Protein AF-A0AAC8TCV0-F1 (afdb_monomer_lite)

Radius of gyration: 16.98 Å; chains: 1; bounding box: 34×34×50 Å

Sequence (140 aa):
MPPPTGDEVTILVPGYRGSFLVTEGPEPERAWLTVGQALSRGERTLALPFPGQRPVPSYGPLRPDGPMTQLSAFFISVDAYRSFMEFGREKLPGFVPFSYDWRKDIRESAGALCERIEQLVAEGGGKRKVNIVAHSMGGW

Organism: NCBI:txid48

Secondary structure (DSSP, 8-state):
-PPP-SSEEEEEE--TT-EEEEESSSSPPB-S--HHHHHS--SSB-SPP-TTPPP--B--SEEEEEE--EEEETTEEEESSHHHHHHHHHHSTT-EE----TTS-HHHHHHHHHHHHHHHHHHTTT--EEEEEE-GGGG-

Structure (mmCIF, N/CA/C/O backbone):
data_AF-A0AAC8TCV0-F1
#
_entry.id   AF-A0AAC8TCV0-F1
#
loop_
_atom_site.group_PDB
_atom_site.id
_atom_site.type_symbol
_atom_site.label_atom_id
_atom_site.label_alt_id
_atom_site.label_comp_id
_atom_site.label_asym_id
_atom_site.label_entity_id
_atom_site.label_seq_id
_atom_site.pdbx_PDB_ins_code
_atom_site.Cartn_x
_atom_site.Cartn_y
_atom_site.Cartn_z
_atom_site.occupancy
_atom_site.B_iso_or_equiv
_atom_site.auth_seq_id
_atom_site.auth_comp_id
_atom_site.auth_asym_id
_atom_site.auth_atom_id
_atom_site.pdbx_PDB_model_num
ATOM 1 N N . MET A 1 1 ? 2.031 9.060 8.421 1.00 60.38 1 MET A N 1
ATOM 2 C CA . MET A 1 1 ? 0.809 9.296 9.223 1.00 60.38 1 MET A CA 1
ATOM 3 C C . MET A 1 1 ? 1.131 8.986 10.672 1.00 60.38 1 MET A C 1
ATOM 5 O O . MET A 1 1 ? 1.962 8.105 10.874 1.00 60.38 1 MET A O 1
ATOM 9 N N . PRO A 1 2 ? 0.555 9.709 11.647 1.00 61.34 2 PRO A N 1
ATOM 10 C CA . PRO A 1 2 ? 0.716 9.360 13.055 1.00 61.34 2 PRO A CA 1
ATOM 11 C C . PRO A 1 2 ? 0.181 7.939 13.314 1.00 61.34 2 PRO A C 1
ATOM 13 O O . PRO A 1 2 ? -0.724 7.500 12.597 1.00 61.34 2 PRO A O 1
ATOM 16 N N . PRO A 1 3 ? 0.751 7.202 14.281 1.00 73.94 3 PRO A N 1
ATOM 17 C CA . PRO A 1 3 ? 0.286 5.862 14.615 1.00 73.94 3 PRO A CA 1
ATOM 18 C C . PRO A 1 3 ? -1.170 5.896 15.112 1.00 73.94 3 PRO A C 1
ATOM 20 O O . PRO A 1 3 ? -1.568 6.863 15.768 1.00 73.94 3 PRO A O 1
ATOM 23 N N . PRO A 1 4 ? -1.974 4.863 14.808 1.00 80.31 4 PRO A N 1
ATOM 24 C CA . PRO A 1 4 ? -3.358 4.802 15.250 1.00 80.31 4 PRO A CA 1
ATOM 25 C C . PRO A 1 4 ? -3.437 4.697 16.778 1.00 80.31 4 PRO A C 1
ATOM 27 O O . PRO A 1 4 ? -2.809 3.832 17.397 1.00 80.31 4 PRO A O 1
ATOM 30 N N . THR A 1 5 ? -4.234 5.573 17.385 1.00 72.69 5 THR A N 1
ATOM 31 C CA . THR A 1 5 ? -4.542 5.577 18.817 1.00 72.69 5 THR A CA 1
ATOM 32 C C . THR A 1 5 ? -5.961 5.041 19.031 1.00 72.69 5 THR A C 1
ATOM 34 O O . THR A 1 5 ? -6.870 5.361 18.269 1.00 72.69 5 THR A O 1
ATOM 37 N N . GLY A 1 6 ? -6.150 4.185 20.040 1.00 84.31 6 GLY A N 1
ATOM 38 C CA . GLY A 1 6 ? -7.446 3.571 20.361 1.00 84.31 6 GLY A CA 1
ATOM 39 C C . GLY A 1 6 ? -7.547 2.067 20.078 1.00 84.31 6 GLY A C 1
ATOM 40 O O . GLY A 1 6 ? -6.571 1.413 19.682 1.00 84.31 6 GLY A O 1
ATOM 41 N N . ASP A 1 7 ? -8.754 1.547 20.311 1.00 93.88 7 ASP A N 1
ATOM 42 C CA . ASP A 1 7 ? -9.077 0.112 20.338 1.00 93.88 7 ASP A CA 1
ATOM 43 C C . ASP A 1 7 ? -9.472 -0.456 18.969 1.00 93.88 7 ASP A C 1
ATOM 45 O O . ASP A 1 7 ? -9.641 -1.665 18.824 1.00 93.88 7 ASP A O 1
ATOM 49 N N . GLU A 1 8 ? -9.599 0.394 17.950 1.00 96.12 8 GLU A N 1
ATOM 50 C CA . GLU A 1 8 ? -9.970 0.004 16.592 1.00 96.12 8 GLU A CA 1
ATOM 51 C C . GLU A 1 8 ? -9.050 0.666 15.561 1.00 96.12 8 GLU A C 1
ATOM 53 O O . GLU A 1 8 ? -8.655 1.825 15.697 1.00 96.12 8 GLU A O 1
ATOM 58 N N . VAL A 1 9 ? -8.703 -0.085 14.518 1.00 97.50 9 VAL A N 1
ATOM 59 C CA . VAL A 1 9 ? -7.881 0.374 13.395 1.00 97.50 9 VAL A CA 1
ATOM 60 C C . VAL A 1 9 ? -8.460 -0.155 12.093 1.00 97.50 9 VAL A C 1
ATOM 62 O O . VAL A 1 9 ? -8.917 -1.296 12.021 1.00 97.50 9 VAL A O 1
ATOM 65 N N . THR A 1 10 ? -8.431 0.667 11.050 1.00 97.75 10 THR A N 1
ATOM 66 C CA . THR A 1 10 ? -8.876 0.282 9.711 1.00 97.75 10 THR A CA 1
ATOM 67 C C . THR A 1 10 ? -7.703 0.281 8.748 1.00 97.75 10 THR A C 1
ATOM 69 O O . THR A 1 10 ? -7.057 1.309 8.553 1.00 97.75 10 THR A O 1
ATOM 72 N N . ILE A 1 11 ? -7.445 -0.870 8.132 1.00 97.19 11 ILE A N 1
ATOM 73 C CA . ILE A 1 11 ? -6.390 -1.049 7.141 1.00 97.19 11 ILE A CA 1
ATOM 74 C C . ILE A 1 11 ? -7.000 -1.003 5.741 1.00 97.19 11 ILE A C 1
ATOM 76 O O . ILE A 1 11 ? -7.897 -1.787 5.435 1.00 97.19 11 ILE A O 1
ATOM 80 N N . LEU A 1 12 ? -6.500 -0.120 4.875 1.00 97.06 12 LEU A N 1
ATOM 81 C CA . LEU A 1 12 ? -6.795 -0.166 3.440 1.00 97.06 12 LEU A CA 1
ATOM 82 C C . LEU A 1 12 ? -5.796 -1.079 2.728 1.00 97.06 12 LEU A C 1
ATOM 84 O O . LEU A 1 12 ? -4.602 -0.786 2.733 1.00 97.06 12 LEU A O 1
ATOM 88 N N . VAL A 1 13 ? -6.293 -2.104 2.039 1.00 97.00 13 VAL A N 1
ATOM 89 C CA . VAL A 1 13 ? -5.519 -2.949 1.123 1.00 97.00 13 VAL A CA 1
ATOM 90 C C . VAL A 1 13 ? -5.916 -2.603 -0.319 1.00 97.00 13 VAL A C 1
ATOM 92 O O . VAL A 1 13 ? -7.013 -2.953 -0.769 1.00 97.00 13 VAL A O 1
ATOM 95 N N . PRO A 1 14 ? -5.068 -1.872 -1.063 1.00 94.88 14 PRO A N 1
ATOM 96 C CA . PRO A 1 14 ? -5.383 -1.470 -2.420 1.00 94.88 14 PRO A CA 1
ATOM 97 C C . PRO A 1 14 ? -5.286 -2.666 -3.383 1.00 94.88 14 PRO A C 1
ATOM 99 O O . PRO A 1 14 ? -4.598 -3.656 -3.136 1.00 94.88 14 PRO A O 1
ATOM 102 N N . GLY A 1 15 ? -5.969 -2.571 -4.518 1.00 92.12 15 GLY A N 1
ATOM 103 C CA . GLY A 1 15 ? -5.942 -3.584 -5.573 1.00 92.12 15 GLY A CA 1
ATOM 104 C C . GLY A 1 15 ? -4.615 -3.688 -6.321 1.00 92.12 15 GLY A C 1
ATOM 105 O O . GLY A 1 15 ? -3.642 -2.998 -6.012 1.00 92.12 15 GLY A O 1
ATOM 106 N N . TYR A 1 16 ? -4.598 -4.539 -7.352 1.00 89.38 16 TYR A N 1
ATOM 107 C CA . TYR A 1 16 ? -3.450 -4.711 -8.245 1.00 89.38 16 TYR A CA 1
ATOM 108 C C . TYR A 1 16 ? -2.975 -3.355 -8.769 1.00 89.38 16 TYR A C 1
ATOM 110 O O . TYR A 1 16 ? -3.793 -2.546 -9.208 1.00 89.38 16 TYR A O 1
ATOM 118 N N . ARG A 1 17 ? -1.660 -3.093 -8.707 1.00 89.69 17 ARG A N 1
ATOM 119 C CA . ARG A 1 17 ? -1.071 -1.792 -9.084 1.00 89.69 17 ARG A CA 1
ATOM 120 C C . ARG A 1 17 ? -1.589 -0.599 -8.267 1.00 89.69 17 ARG A C 1
ATOM 122 O O . ARG A 1 17 ? -1.400 0.550 -8.645 1.00 89.69 17 ARG A O 1
ATOM 129 N N . GLY A 1 18 ? -2.215 -0.850 -7.124 1.00 90.50 18 GLY A N 1
ATOM 130 C CA . GLY A 1 18 ? -2.746 0.183 -6.245 1.00 90.50 18 GLY A CA 1
ATOM 131 C C . GLY A 1 18 ? -1.731 0.744 -5.249 1.00 90.50 18 GLY A C 1
ATOM 132 O O . GLY A 1 18 ? -2.097 1.608 -4.461 1.00 90.50 18 GLY A O 1
ATOM 133 N N . SER A 1 19 ? -0.476 0.289 -5.288 1.00 93.56 19 SER A N 1
ATOM 134 C CA . SER A 1 19 ? 0.641 0.836 -4.508 1.00 93.56 19 SER A CA 1
ATOM 135 C C . SER A 1 19 ? 1.689 1.448 -5.433 1.00 93.56 19 SER A C 1
ATOM 137 O O . SER A 1 19 ? 2.027 0.848 -6.460 1.00 93.56 19 SER A O 1
ATOM 139 N N . PHE A 1 20 ? 2.236 2.605 -5.054 1.00 93.00 20 PHE A N 1
ATOM 140 C CA . PHE A 1 20 ? 3.455 3.105 -5.683 1.00 93.00 20 PHE A CA 1
ATOM 141 C C . PHE A 1 20 ? 4.631 2.196 -5.326 1.00 93.00 20 PHE A C 1
ATOM 143 O O . PHE A 1 20 ? 4.702 1.653 -4.222 1.00 93.00 20 PHE A O 1
ATOM 150 N N . LEU A 1 21 ? 5.557 2.056 -6.273 1.00 93.88 21 LEU A N 1
ATOM 151 C CA . LEU A 1 21 ? 6.850 1.420 -6.065 1.00 93.88 21 LEU A CA 1
ATOM 152 C C . LEU A 1 21 ? 7.935 2.463 -6.287 1.00 93.88 21 LEU A C 1
ATOM 154 O O . LEU A 1 21 ? 7.833 3.283 -7.205 1.00 93.88 21 LEU A O 1
ATOM 158 N N . VAL A 1 22 ? 8.963 2.428 -5.450 1.00 94.56 22 VAL A N 1
ATOM 159 C CA . VAL A 1 22 ? 10.122 3.313 -5.558 1.00 94.56 22 VAL A CA 1
ATOM 160 C C . VAL A 1 22 ? 11.407 2.511 -5.511 1.00 94.56 22 VAL A C 1
ATOM 162 O O . VAL A 1 22 ? 11.437 1.432 -4.914 1.00 94.56 22 VAL A O 1
ATOM 165 N N . THR A 1 23 ? 12.453 3.023 -6.151 1.00 94.00 23 THR A N 1
ATOM 166 C CA . THR A 1 23 ? 13.787 2.430 -6.044 1.00 94.00 23 THR A CA 1
ATOM 167 C C . THR A 1 23 ? 14.303 2.503 -4.617 1.00 94.00 23 THR A C 1
ATOM 169 O O . THR A 1 23 ? 13.951 3.389 -3.832 1.00 94.00 23 THR A O 1
ATOM 172 N N . GLU A 1 24 ? 15.152 1.545 -4.276 1.00 91.00 24 GLU A N 1
ATOM 173 C CA . GLU A 1 24 ? 15.936 1.615 -3.053 1.00 91.00 24 GLU A CA 1
ATOM 174 C C . GLU A 1 24 ? 17.131 2.557 -3.252 1.00 91.00 24 GLU A C 1
ATOM 176 O O . GLU A 1 24 ? 17.802 2.521 -4.283 1.00 91.00 24 GLU A O 1
ATOM 181 N N . GLY A 1 25 ? 17.400 3.420 -2.271 1.00 86.56 25 GLY A N 1
ATOM 182 C CA . GLY A 1 25 ? 18.512 4.366 -2.329 1.00 86.56 25 GLY A CA 1
ATOM 183 C C . GLY A 1 25 ? 18.271 5.643 -1.519 1.00 86.56 25 GLY A C 1
ATOM 1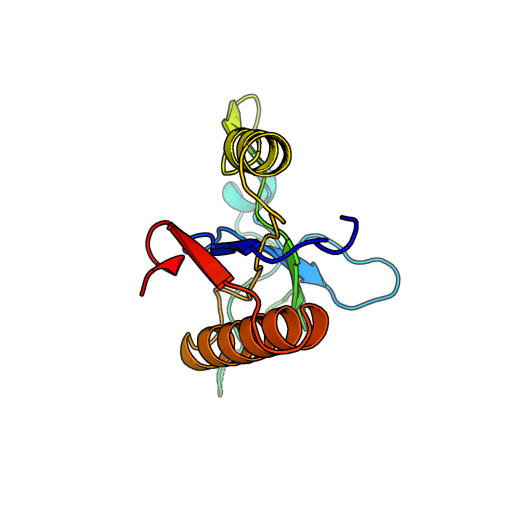84 O O . GLY A 1 25 ? 17.182 5.825 -0.968 1.00 86.56 25 GLY A O 1
ATOM 185 N N . PRO A 1 26 ? 19.283 6.529 -1.438 1.00 84.31 26 PRO A N 1
ATOM 186 C CA . PRO A 1 26 ? 19.178 7.806 -0.727 1.00 84.31 26 PRO A CA 1
ATOM 187 C C . PRO A 1 26 ? 18.184 8.772 -1.390 1.00 84.31 26 PRO A C 1
ATOM 189 O O . PRO A 1 26 ? 17.561 9.574 -0.701 1.00 84.31 26 PRO A O 1
ATOM 192 N N . GLU A 1 27 ? 17.999 8.658 -2.707 1.00 89.06 27 GLU A N 1
ATOM 193 C CA . GLU A 1 27 ? 17.045 9.441 -3.495 1.00 89.06 27 GLU A CA 1
ATOM 194 C C . GLU A 1 27 ? 16.101 8.484 -4.244 1.00 89.06 27 GLU A C 1
ATOM 196 O O . GLU A 1 27 ? 16.371 8.109 -5.387 1.00 89.06 27 GLU A O 1
ATOM 201 N N . PRO A 1 28 ? 15.024 8.013 -3.591 1.00 90.38 28 PRO A N 1
ATOM 202 C CA . PRO A 1 28 ? 14.101 7.059 -4.193 1.00 90.38 28 PRO A CA 1
ATOM 203 C C . PRO A 1 28 ? 13.341 7.700 -5.361 1.00 90.38 28 PRO A C 1
ATOM 205 O O . PRO A 1 28 ? 12.637 8.698 -5.193 1.00 90.38 28 PRO A O 1
ATOM 208 N N . GLU A 1 29 ? 13.434 7.099 -6.546 1.00 90.88 29 GLU A N 1
ATOM 209 C CA . GLU A 1 29 ? 12.636 7.487 -7.713 1.00 90.88 29 GLU A CA 1
ATOM 210 C C . GLU A 1 29 ? 11.390 6.604 -7.831 1.00 90.88 29 GLU A C 1
ATOM 212 O O . GLU A 1 29 ? 11.408 5.417 -7.503 1.00 90.88 29 GLU A O 1
ATOM 217 N N . ARG A 1 30 ? 10.287 7.164 -8.340 1.00 89.00 30 ARG A N 1
ATOM 218 C CA . ARG A 1 30 ? 9.068 6.389 -8.601 1.00 89.00 30 ARG A CA 1
ATOM 219 C C . ARG A 1 30 ? 9.252 5.482 -9.811 1.00 89.00 30 ARG A C 1
ATOM 221 O O . ARG A 1 30 ? 9.430 5.946 -10.935 1.00 89.00 30 ARG A O 1
ATOM 228 N N . ALA A 1 31 ? 9.090 4.187 -9.582 1.00 88.56 31 ALA A N 1
ATOM 229 C CA . ALA A 1 31 ? 9.056 3.163 -10.608 1.00 88.56 31 ALA A CA 1
ATOM 230 C C . ALA A 1 31 ? 7.614 2.989 -11.108 1.00 88.56 31 ALA A C 1
ATOM 232 O O . ALA A 1 31 ? 6.898 2.060 -10.731 1.00 88.56 31 ALA A O 1
ATOM 233 N N . TRP A 1 32 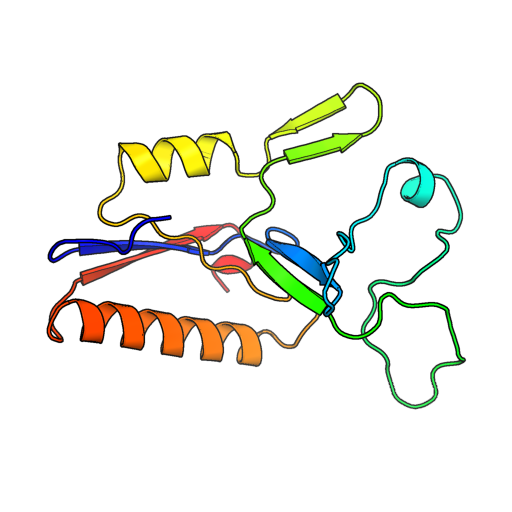? 7.166 3.933 -11.937 1.00 77.31 32 TRP A N 1
ATOM 234 C CA . TRP A 1 32 ? 5.841 3.914 -12.554 1.00 77.31 32 TRP A CA 1
ATOM 235 C C . TRP A 1 32 ? 5.915 4.269 -14.033 1.00 77.31 32 TRP A C 1
ATOM 237 O O . TRP A 1 32 ? 6.823 4.981 -14.454 1.00 77.31 32 TRP A O 1
ATOM 247 N N . LEU A 1 33 ? 4.933 3.806 -14.808 1.00 71.88 33 LEU A N 1
ATOM 248 C CA . LEU A 1 33 ? 4.795 4.190 -16.208 1.00 71.88 33 LEU A CA 1
ATOM 249 C C . LEU A 1 33 ? 4.435 5.674 -16.278 1.00 71.88 33 LEU A C 1
ATOM 251 O O . LEU A 1 33 ? 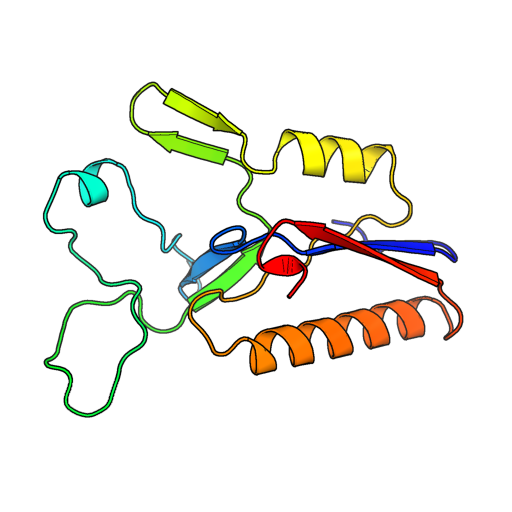3.327 6.073 -15.913 1.00 71.88 33 LEU A O 1
ATOM 255 N N . THR A 1 34 ? 5.366 6.495 -16.753 1.00 67.81 34 THR A N 1
ATOM 256 C CA . THR A 1 34 ? 5.022 7.852 -17.176 1.00 67.81 34 THR A CA 1
ATOM 257 C C . THR A 1 34 ? 4.285 7.807 -18.513 1.00 67.81 34 THR A C 1
ATOM 259 O O . THR A 1 34 ? 4.357 6.839 -19.268 1.00 67.81 34 THR A O 1
ATOM 262 N N . VAL A 1 35 ? 3.599 8.894 -18.850 1.00 64.31 35 VAL A N 1
ATOM 263 C CA . VAL A 1 35 ? 2.911 9.060 -20.141 1.00 64.31 35 VAL A CA 1
ATOM 264 C C . VAL A 1 35 ? 3.867 8.917 -21.317 1.00 64.31 35 VAL A C 1
ATOM 266 O O . VAL A 1 35 ? 3.564 8.224 -22.281 1.00 64.31 35 VAL A O 1
ATOM 269 N N . GLY A 1 36 ? 5.048 9.535 -21.219 1.00 61.91 36 GLY A N 1
ATOM 270 C CA . GLY A 1 36 ? 6.075 9.432 -22.253 1.00 61.91 36 GLY A CA 1
ATOM 271 C C . GLY A 1 36 ? 6.597 8.003 -22.405 1.00 61.91 36 GLY A C 1
ATOM 272 O O . GLY A 1 36 ? 6.881 7.562 -23.517 1.00 61.91 36 GLY A O 1
ATOM 273 N N . GLN A 1 37 ? 6.654 7.238 -21.313 1.00 69.12 37 GLN A N 1
ATOM 274 C CA . GLN A 1 37 ? 7.009 5.819 -21.361 1.00 69.12 37 GLN A CA 1
ATOM 275 C C . GLN A 1 37 ? 5.884 4.947 -21.922 1.00 69.12 37 GLN A C 1
ATOM 277 O O . GLN A 1 37 ? 6.179 3.968 -22.592 1.00 69.12 37 GLN A O 1
ATOM 282 N N . ALA A 1 38 ? 4.616 5.303 -21.702 1.00 66.12 38 ALA A N 1
ATOM 283 C CA . ALA A 1 38 ? 3.477 4.579 -22.267 1.00 66.12 38 ALA A CA 1
ATOM 284 C C . ALA A 1 38 ? 3.356 4.743 -23.796 1.00 66.12 38 ALA A C 1
ATOM 286 O O . ALA A 1 38 ? 2.782 3.885 -24.462 1.00 66.12 38 ALA A O 1
ATOM 287 N N . LEU A 1 39 ? 3.892 5.836 -24.348 1.00 69.38 39 LEU A N 1
ATOM 288 C CA . LEU A 1 39 ? 3.833 6.172 -25.780 1.00 69.38 39 LEU A CA 1
ATOM 289 C C . LEU A 1 39 ? 5.134 5.883 -26.534 1.00 69.38 39 LEU A C 1
ATOM 291 O O . LEU A 1 39 ? 5.187 6.008 -27.755 1.00 69.38 39 LEU A O 1
ATOM 295 N N . SER A 1 40 ? 6.185 5.509 -25.810 1.00 72.88 40 SER A N 1
ATOM 296 C CA . SER A 1 40 ? 7.449 5.028 -26.361 1.00 72.88 40 SER A CA 1
ATOM 297 C C . SER A 1 40 ? 7.622 3.547 -26.017 1.00 72.88 40 SER A C 1
ATOM 299 O O . SER A 1 40 ? 6.777 2.942 -25.362 1.00 72.88 40 SER A O 1
ATOM 301 N N . ARG A 1 41 ? 8.729 2.925 -26.438 1.00 69.62 41 ARG A N 1
ATOM 302 C CA . ARG A 1 41 ? 9.036 1.538 -26.039 1.00 69.62 41 ARG A CA 1
ATOM 303 C C . ARG A 1 41 ? 9.378 1.384 -24.549 1.00 69.62 41 ARG A C 1
ATOM 305 O O . ARG A 1 41 ? 9.584 0.253 -24.118 1.00 69.62 41 ARG A O 1
ATOM 312 N N . GLY A 1 42 ? 9.401 2.479 -23.780 1.00 71.88 42 GLY A N 1
ATOM 313 C CA . GLY A 1 42 ? 9.883 2.506 -22.404 1.00 71.88 42 GLY A CA 1
ATOM 314 C C . GLY A 1 42 ? 11.378 2.187 -22.330 1.00 71.88 42 GLY A C 1
ATOM 315 O O . GLY A 1 42 ? 11.914 1.412 -23.116 1.00 71.88 42 GLY A O 1
ATOM 316 N N . GLU A 1 43 ? 12.086 2.798 -21.387 1.00 80.81 43 GLU A N 1
ATOM 317 C CA . GLU A 1 43 ? 13.533 2.568 -21.260 1.00 80.81 43 GLU A CA 1
ATOM 318 C C . GLU A 1 43 ? 13.870 1.508 -20.213 1.00 80.81 43 GLU A C 1
ATOM 320 O O . GLU A 1 43 ? 14.942 0.919 -20.277 1.00 80.81 43 GLU A O 1
ATOM 325 N N . ARG A 1 44 ? 12.965 1.249 -19.257 1.00 87.25 44 ARG A N 1
ATOM 326 C CA . ARG A 1 44 ? 13.190 0.354 -18.115 1.00 87.25 44 ARG A CA 1
ATOM 327 C C . ARG A 1 44 ? 11.977 -0.527 -17.848 1.00 87.25 44 ARG A C 1
ATOM 329 O O . ARG A 1 44 ? 10.844 -0.050 -17.866 1.00 87.25 44 ARG A O 1
ATOM 336 N N . THR A 1 45 ? 12.214 -1.807 -17.572 1.00 86.94 45 THR A N 1
ATOM 337 C CA . THR A 1 45 ? 11.147 -2.760 -17.241 1.00 86.94 45 THR A CA 1
ATOM 338 C C . THR A 1 45 ? 10.795 -2.744 -15.755 1.00 86.94 45 THR A C 1
ATOM 340 O O . THR A 1 45 ? 11.672 -2.640 -14.895 1.00 86.94 45 THR A O 1
ATOM 343 N N . LEU A 1 46 ? 9.500 -2.896 -15.461 1.00 88.50 46 LEU A N 1
ATOM 344 C CA . LEU A 1 46 ? 8.994 -3.192 -14.118 1.00 88.50 46 LEU A CA 1
ATOM 345 C C . LEU A 1 46 ? 8.940 -4.696 -13.834 1.00 88.50 46 LEU A C 1
ATOM 347 O O . LEU A 1 46 ? 8.776 -5.062 -12.676 1.00 88.50 46 LEU A O 1
ATOM 351 N N . ALA A 1 47 ? 9.054 -5.560 -14.848 1.00 88.38 47 ALA A N 1
ATOM 352 C CA . ALA A 1 47 ? 8.959 -7.007 -14.671 1.00 88.38 47 ALA A CA 1
ATOM 353 C C . ALA A 1 47 ? 10.051 -7.531 -13.727 1.00 88.38 47 ALA A C 1
ATOM 355 O O . ALA A 1 47 ? 11.190 -7.061 -13.767 1.00 88.38 47 ALA A O 1
ATOM 356 N N . LEU A 1 48 ? 9.700 -8.517 -12.898 1.00 89.25 48 LEU A N 1
ATOM 357 C CA . LEU A 1 48 ? 10.690 -9.224 -12.092 1.00 89.25 48 LEU A CA 1
ATOM 358 C C . LEU A 1 48 ? 11.634 -10.021 -13.001 1.00 89.25 48 LEU A C 1
ATOM 360 O O . LEU A 1 48 ? 11.176 -10.583 -14.004 1.00 89.25 48 LEU A O 1
ATOM 364 N N . PRO A 1 49 ? 12.935 -10.078 -12.668 1.00 86.88 49 PRO A N 1
ATOM 365 C CA . PRO A 1 49 ? 13.875 -10.879 -13.426 1.00 86.88 49 PRO A CA 1
ATOM 366 C C . PRO A 1 49 ? 13.540 -12.368 -13.303 1.00 86.88 49 PRO A C 1
ATOM 368 O O . PRO A 1 49 ? 13.134 -12.831 -12.237 1.00 86.88 49 PRO A O 1
ATOM 371 N N . PHE A 1 50 ? 13.750 -13.130 -14.375 1.00 86.06 50 PHE A N 1
ATOM 372 C CA . PHE A 1 50 ? 13.593 -14.587 -14.371 1.00 86.06 50 PHE A CA 1
ATOM 373 C C . PHE A 1 50 ? 14.837 -15.297 -14.934 1.00 86.06 50 PHE A C 1
ATOM 375 O O . PHE A 1 50 ? 15.582 -14.707 -15.726 1.00 86.06 50 PHE A O 1
ATOM 382 N N . PRO A 1 51 ? 15.101 -16.561 -14.541 1.00 89.25 51 PRO A N 1
ATOM 383 C CA . PRO A 1 51 ? 16.264 -17.303 -15.024 1.00 89.25 51 PRO A CA 1
ATOM 384 C C . PRO A 1 51 ? 16.326 -17.373 -16.558 1.00 89.25 51 PRO A C 1
ATOM 386 O O . PRO A 1 51 ? 15.339 -17.698 -17.214 1.00 89.25 51 PRO A O 1
ATOM 389 N N . GLY A 1 52 ? 17.495 -17.076 -17.134 1.00 89.56 52 GLY A N 1
ATOM 390 C CA . GLY A 1 52 ? 17.715 -17.090 -18.588 1.00 89.56 52 GLY A CA 1
ATOM 391 C C . GLY A 1 52 ? 17.270 -15.822 -19.330 1.00 89.56 52 GLY A C 1
ATOM 392 O O . GLY A 1 52 ? 17.399 -15.754 -20.553 1.00 89.56 52 GLY A O 1
ATOM 393 N N . GLN A 1 53 ? 16.774 -14.804 -18.622 1.00 87.69 53 GLN A N 1
ATOM 394 C CA . GLN A 1 53 ? 16.423 -13.524 -19.228 1.00 87.69 53 GLN A CA 1
ATOM 395 C C . GLN A 1 53 ? 17.669 -12.790 -19.750 1.00 87.69 53 GLN A C 1
ATOM 397 O O . GLN A 1 53 ? 18.695 -12.698 -19.075 1.00 87.69 53 GLN A O 1
ATOM 402 N N . ARG A 1 54 ? 17.566 -12.215 -20.955 1.00 86.88 54 ARG A N 1
ATOM 403 C CA . ARG A 1 54 ? 18.599 -11.312 -21.481 1.00 86.88 54 ARG A CA 1
ATOM 404 C C . ARG A 1 54 ? 18.677 -10.042 -20.625 1.00 86.88 54 ARG A C 1
ATOM 406 O O . ARG A 1 54 ? 17.626 -9.548 -20.217 1.00 86.88 54 ARG A O 1
ATOM 413 N N . PRO A 1 55 ? 19.872 -9.463 -20.412 1.00 86.69 55 PRO A N 1
ATOM 414 C CA . PRO A 1 55 ? 19.994 -8.186 -19.725 1.00 86.69 55 PRO A CA 1
ATOM 415 C C . PRO A 1 55 ? 19.120 -7.124 -20.397 1.00 86.69 55 PRO A C 1
ATOM 417 O O . PRO A 1 55 ? 19.259 -6.851 -21.590 1.00 86.69 55 PRO A O 1
ATOM 420 N N . VAL A 1 56 ? 18.210 -6.543 -19.623 1.00 87.19 56 VAL A N 1
ATOM 421 C CA . VAL A 1 56 ? 17.388 -5.399 -20.018 1.00 87.19 56 VAL A CA 1
ATOM 422 C C . VAL A 1 56 ? 17.476 -4.350 -18.915 1.00 87.19 56 VAL A C 1
ATOM 424 O O . VAL A 1 56 ? 17.564 -4.727 -17.741 1.00 87.19 56 VAL A O 1
ATOM 427 N N . PRO A 1 57 ? 17.454 -3.049 -19.240 1.00 88.19 57 PRO A N 1
ATOM 428 C CA . PRO A 1 57 ? 17.442 -2.030 -18.205 1.00 88.19 57 PRO A CA 1
ATOM 429 C C . PRO A 1 57 ? 16.202 -2.200 -17.316 1.00 88.19 57 PRO A C 1
ATOM 431 O O . PRO A 1 57 ? 15.080 -2.370 -17.800 1.00 88.19 57 PRO A O 1
ATOM 434 N N . SER A 1 58 ? 16.406 -2.175 -16.004 1.00 88.06 58 SER A N 1
ATOM 435 C CA . SER A 1 58 ? 15.351 -2.287 -14.995 1.00 88.06 58 SER A CA 1
ATOM 436 C C . SER A 1 58 ? 15.561 -1.225 -13.923 1.00 88.06 58 SER A C 1
ATOM 438 O O . SER A 1 58 ? 16.597 -0.563 -13.889 1.00 88.06 58 SER A O 1
ATOM 440 N N . TYR A 1 59 ? 14.579 -1.065 -13.044 1.00 88.44 59 TYR A N 1
ATOM 441 C CA . TYR A 1 59 ? 14.700 -0.176 -11.890 1.00 88.44 59 TYR A CA 1
ATOM 442 C C . TYR A 1 59 ? 15.512 -0.785 -10.729 1.00 88.44 59 TYR A C 1
ATOM 444 O O . TYR A 1 59 ? 15.703 -0.128 -9.713 1.00 88.44 59 TYR A O 1
ATOM 452 N N . GLY A 1 60 ? 15.993 -2.029 -10.855 1.00 88.50 60 GLY A N 1
ATOM 453 C CA . GLY A 1 60 ? 16.625 -2.741 -9.743 1.00 88.50 60 GLY A CA 1
ATOM 454 C C . GLY A 1 60 ? 15.626 -3.111 -8.630 1.00 88.50 60 GLY A C 1
ATOM 455 O O . GLY A 1 60 ? 14.434 -3.299 -8.912 1.00 88.50 60 GLY A O 1
ATOM 456 N N . PRO A 1 61 ? 16.099 -3.270 -7.378 1.00 90.00 61 PRO A N 1
ATOM 45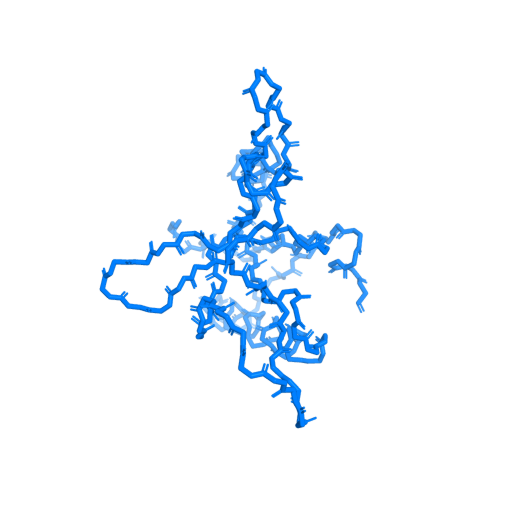7 C CA . PRO A 1 61 ? 15.241 -3.500 -6.218 1.00 90.00 61 PRO A CA 1
ATOM 458 C C . PRO A 1 61 ? 14.244 -2.354 -6.020 1.00 90.00 61 PRO A C 1
ATOM 460 O O . PRO A 1 61 ? 14.613 -1.180 -6.082 1.00 90.00 61 PRO A O 1
ATOM 463 N N . LEU A 1 62 ? 12.978 -2.704 -5.774 1.00 93.75 62 LEU A N 1
ATOM 464 C CA . LEU A 1 62 ? 11.929 -1.737 -5.459 1.00 93.75 62 LEU A CA 1
ATOM 465 C C . LEU A 1 62 ? 11.277 -2.079 -4.129 1.00 93.75 62 LEU A C 1
ATOM 467 O O . LEU A 1 62 ? 11.100 -3.256 -3.804 1.00 93.75 62 LEU A O 1
ATOM 471 N N . ARG A 1 63 ? 10.796 -1.040 -3.448 1.00 94.50 63 ARG A N 1
ATOM 472 C CA . ARG A 1 63 ? 9.948 -1.158 -2.263 1.00 94.50 63 ARG A CA 1
ATOM 473 C C . ARG A 1 63 ? 8.595 -0.462 -2.460 1.00 94.50 63 ARG A C 1
ATOM 475 O O . ARG A 1 63 ? 8.514 0.508 -3.221 1.00 94.50 63 ARG A O 1
ATOM 482 N N . PRO A 1 64 ? 7.538 -0.907 -1.759 1.00 94.75 64 PRO A N 1
ATOM 483 C CA . PRO A 1 64 ? 6.270 -0.186 -1.702 1.00 94.75 64 PRO A CA 1
ATOM 484 C C . PRO A 1 64 ? 6.420 1.207 -1.074 1.00 94.75 64 PRO A C 1
ATOM 486 O O . PRO A 1 64 ? 7.230 1.404 -0.165 1.00 94.75 64 PRO A O 1
ATOM 489 N N . ASP A 1 65 ? 5.619 2.163 -1.550 1.00 93.56 65 ASP A N 1
ATOM 490 C CA . ASP A 1 65 ? 5.625 3.561 -1.093 1.00 93.56 65 ASP A CA 1
ATOM 491 C C . ASP A 1 65 ? 4.203 4.137 -0.974 1.00 93.56 65 ASP A C 1
ATOM 493 O O . ASP A 1 65 ? 3.860 5.187 -1.518 1.00 93.56 65 ASP A O 1
ATOM 497 N N . GLY A 1 66 ? 3.336 3.409 -0.267 1.00 92.12 66 GLY A N 1
ATOM 498 C CA . GLY A 1 66 ? 1.953 3.812 -0.026 1.00 92.12 66 GLY A CA 1
ATOM 499 C C . GLY A 1 66 ? 1.013 3.611 -1.227 1.00 92.12 66 GLY A C 1
ATOM 500 O O . GLY A 1 66 ? 1.439 3.204 -2.313 1.00 92.12 66 GLY A O 1
ATOM 501 N N . PRO A 1 67 ? -0.298 3.864 -1.043 1.00 92.00 67 PRO A N 1
ATOM 502 C CA . PRO A 1 67 ? -1.279 3.714 -2.107 1.00 92.00 67 PRO A CA 1
ATOM 503 C C . PRO A 1 67 ? -1.074 4.735 -3.220 1.00 92.00 67 PRO A C 1
ATOM 505 O O . PRO A 1 67 ? -0.745 5.900 -2.980 1.00 92.00 67 PRO A O 1
ATOM 508 N N . MET A 1 68 ? -1.351 4.311 -4.445 1.00 89.75 68 MET A N 1
ATOM 509 C CA . MET A 1 68 ? -1.378 5.189 -5.600 1.00 89.75 68 MET A CA 1
ATOM 510 C C . MET A 1 68 ? -2.532 6.182 -5.464 1.00 89.75 68 MET A C 1
ATOM 512 O O . MET A 1 68 ? -3.686 5.829 -5.638 1.00 89.75 68 MET A O 1
ATOM 516 N N . THR A 1 69 ? -2.254 7.444 -5.166 1.00 87.31 69 THR A N 1
ATOM 517 C CA . THR A 1 69 ? -3.325 8.431 -4.966 1.00 87.31 69 THR A CA 1
ATOM 518 C C . THR A 1 69 ? -3.949 8.888 -6.278 1.00 87.31 69 THR A C 1
ATOM 520 O O . THR A 1 69 ? -5.165 9.021 -6.369 1.00 87.31 69 THR A O 1
ATOM 523 N N . GLN A 1 70 ? -3.133 9.110 -7.303 1.00 83.62 70 GLN A N 1
ATOM 524 C CA . GLN A 1 70 ? -3.561 9.710 -8.560 1.00 83.62 70 GLN A CA 1
ATOM 525 C C . GLN A 1 70 ? -2.710 9.188 -9.711 1.00 83.62 70 GLN A C 1
ATOM 527 O O . GLN A 1 70 ? -1.499 9.002 -9.561 1.00 83.62 70 GLN A O 1
ATOM 532 N N . LEU A 1 71 ? -3.353 8.992 -10.858 1.00 76.25 71 LEU A N 1
ATOM 533 C CA . LEU A 1 71 ? -2.710 8.602 -12.102 1.00 76.25 71 LEU A CA 1
ATOM 534 C C . LEU A 1 71 ? -2.934 9.732 -13.108 1.00 76.25 71 LEU A C 1
ATOM 536 O O . LEU A 1 71 ? -4.058 9.995 -13.534 1.00 76.25 71 LEU A O 1
ATOM 540 N N . SER A 1 72 ? -1.857 10.439 -13.435 1.00 70.56 72 SER A N 1
ATOM 541 C CA . SER A 1 72 ? -1.901 11.566 -14.364 1.00 70.56 72 SER A CA 1
ATOM 542 C C . SER A 1 72 ? -1.364 11.131 -15.718 1.00 70.56 72 SER A C 1
ATOM 544 O O . SER A 1 72 ? -0.222 10.677 -15.814 1.00 70.56 72 SER A O 1
ATOM 546 N N . ALA A 1 73 ? -2.181 11.297 -16.759 1.00 68.38 73 ALA A N 1
ATOM 547 C CA . ALA A 1 73 ? -1.774 11.137 -18.139 1.00 68.38 73 ALA A CA 1
ATOM 548 C C . ALA A 1 73 ? -2.149 12.340 -19.014 1.00 68.38 73 ALA A C 1
ATOM 550 O O . ALA A 1 73 ? -3.324 12.619 -19.230 1.00 68.38 73 ALA A O 1
ATOM 551 N N . PHE A 1 74 ? -1.144 13.040 -19.554 1.00 71.44 74 PHE A N 1
ATOM 552 C CA . PHE A 1 74 ? -1.310 14.312 -20.265 1.00 71.44 74 PHE A CA 1
ATOM 553 C C . PHE A 1 74 ? -2.116 15.322 -19.432 1.00 71.44 74 PHE A C 1
ATOM 555 O O . PHE A 1 74 ? -1.699 15.680 -18.334 1.00 71.44 74 PHE A O 1
ATOM 562 N N . PHE A 1 75 ? -3.270 15.755 -19.948 1.00 75.25 75 PHE A N 1
ATOM 563 C CA . PHE A 1 75 ? -4.217 16.662 -19.300 1.00 75.25 75 PHE A CA 1
ATOM 564 C C . PHE A 1 75 ? -5.298 15.921 -18.499 1.00 75.25 75 PHE A C 1
ATOM 566 O O . PHE A 1 75 ? -6.164 16.558 -17.906 1.00 75.25 75 PHE A O 1
ATOM 573 N N . ILE A 1 76 ? -5.276 14.585 -18.490 1.00 72.38 76 ILE A N 1
ATOM 574 C CA . ILE A 1 76 ? -6.236 13.756 -17.765 1.00 72.38 76 ILE A CA 1
ATOM 575 C C . ILE A 1 76 ? -5.597 13.329 -16.451 1.00 72.38 76 ILE A C 1
ATOM 577 O O . ILE A 1 76 ? -4.517 12.746 -16.415 1.00 72.38 76 ILE A O 1
ATOM 581 N N . SER A 1 77 ? -6.288 13.598 -15.357 1.00 78.94 77 SER A N 1
ATOM 582 C CA . SER A 1 77 ? -5.920 13.110 -14.040 1.00 78.94 77 SER A CA 1
ATOM 583 C C . SER A 1 77 ? -7.065 12.275 -13.501 1.00 78.94 77 SER A C 1
ATOM 585 O O . SER A 1 77 ? -8.165 12.793 -13.321 1.00 78.94 77 SER A O 1
ATOM 587 N N . VAL A 1 78 ? -6.791 11.011 -13.199 1.00 82.81 78 VAL A N 1
ATOM 588 C CA . VAL A 1 78 ? -7.762 10.119 -12.572 1.00 82.81 78 VAL A CA 1
ATOM 589 C C . VAL A 1 78 ? -7.380 9.933 -11.111 1.00 82.81 78 VAL A C 1
ATOM 591 O O . VAL A 1 78 ? -6.241 9.576 -10.790 1.00 82.81 78 VAL A O 1
ATOM 594 N N . ASP A 1 79 ? -8.334 10.203 -10.225 1.00 86.25 79 ASP A N 1
ATOM 595 C CA . ASP A 1 79 ? -8.223 9.832 -8.820 1.00 86.25 79 ASP A CA 1
ATOM 596 C C . ASP A 1 79 ? -8.256 8.304 -8.707 1.00 86.25 79 ASP A C 1
ATOM 598 O O . ASP A 1 79 ? -9.202 7.664 -9.165 1.00 86.25 79 ASP A O 1
ATOM 602 N N . ALA A 1 80 ? -7.200 7.727 -8.136 1.00 86.38 80 ALA A N 1
ATOM 603 C CA . ALA A 1 80 ? -7.116 6.294 -7.892 1.00 86.38 80 ALA A CA 1
ATOM 604 C C . ALA A 1 80 ? -7.529 5.952 -6.452 1.00 86.38 80 ALA A C 1
ATOM 606 O O . ALA A 1 80 ? -8.414 5.126 -6.246 1.00 86.38 80 ALA A O 1
ATOM 607 N N . TYR A 1 81 ? -6.903 6.590 -5.460 1.00 91.94 81 TYR A N 1
ATOM 608 C CA . TYR A 1 81 ? -7.219 6.396 -4.039 1.00 91.94 81 TYR A CA 1
ATOM 609 C C . TYR A 1 81 ? -7.177 7.700 -3.233 1.00 91.94 81 TYR A C 1
ATOM 611 O O . TYR A 1 81 ? -7.340 7.648 -2.018 1.00 91.94 81 TYR A O 1
ATOM 619 N N . ARG A 1 82 ? -6.942 8.871 -3.839 1.00 92.81 82 ARG A N 1
ATOM 620 C CA . ARG A 1 82 ? -6.814 10.144 -3.111 1.00 92.81 82 ARG A CA 1
ATOM 621 C C . ARG A 1 82 ? -8.071 10.436 -2.293 1.00 92.81 82 ARG A C 1
ATOM 623 O O . ARG A 1 82 ? -7.957 10.549 -1.073 1.00 92.81 82 ARG A O 1
ATOM 630 N N . SER A 1 83 ? -9.238 10.479 -2.935 1.00 93.19 83 SER A N 1
ATOM 631 C CA . SER A 1 83 ? -10.511 10.771 -2.257 1.00 93.19 83 SER A CA 1
ATOM 632 C C . SER A 1 83 ? -10.827 9.749 -1.165 1.00 93.19 83 SER A C 1
ATOM 634 O O . SER A 1 83 ? -11.265 10.108 -0.075 1.00 93.19 83 SER A O 1
ATOM 636 N N . PHE A 1 84 ? -10.554 8.462 -1.409 1.00 93.94 84 PHE A N 1
ATOM 637 C CA . PHE A 1 84 ? -10.784 7.427 -0.399 1.00 93.94 84 PHE A CA 1
ATOM 638 C C . PHE A 1 84 ? -9.796 7.522 0.772 1.00 93.94 84 PHE A C 1
ATOM 640 O O . PHE A 1 84 ? -10.174 7.304 1.917 1.00 93.94 84 PHE A O 1
ATOM 647 N N . MET A 1 85 ? -8.537 7.879 0.517 1.00 94.88 85 MET A N 1
ATOM 648 C CA . MET A 1 85 ? -7.545 8.119 1.566 1.00 94.88 85 MET A CA 1
ATOM 649 C C . MET A 1 85 ? -7.919 9.328 2.429 1.00 94.88 85 MET A C 1
ATOM 651 O O . MET A 1 85 ? -7.680 9.307 3.633 1.00 94.88 85 MET A O 1
ATOM 655 N N . GLU A 1 86 ? -8.489 10.379 1.834 1.00 94.88 86 GLU A N 1
ATOM 656 C CA . GLU A 1 86 ? -9.035 11.535 2.556 1.00 94.88 86 GLU A CA 1
ATOM 657 C C . GLU A 1 86 ? -10.222 11.122 3.427 1.00 94.88 86 GLU A C 1
ATOM 659 O O . GLU A 1 86 ? -10.170 11.296 4.644 1.00 94.88 86 GLU A O 1
ATOM 664 N N . PHE A 1 87 ? -11.212 10.448 2.838 1.00 95.12 87 PHE A N 1
ATOM 665 C CA . PHE A 1 87 ? -12.350 9.889 3.565 1.00 95.12 87 PHE A CA 1
ATOM 666 C C . PHE A 1 87 ? -11.914 8.972 4.716 1.00 95.12 87 PHE A C 1
ATOM 668 O O . PHE A 1 87 ? -12.396 9.108 5.837 1.00 95.12 87 PHE A O 1
ATOM 675 N N . GLY A 1 88 ? -10.980 8.056 4.460 1.00 94.50 88 GLY A N 1
ATOM 676 C CA . GLY A 1 88 ? -10.490 7.102 5.445 1.00 94.50 88 GLY A CA 1
ATOM 677 C C . GLY A 1 88 ? -9.853 7.796 6.640 1.00 94.50 88 GLY A C 1
ATOM 678 O O . GLY A 1 88 ? -10.188 7.483 7.778 1.00 94.50 88 GLY A O 1
ATOM 679 N N . ARG A 1 89 ? -9.005 8.801 6.394 1.00 92.94 89 ARG A N 1
ATOM 680 C CA . ARG A 1 89 ? -8.401 9.608 7.463 1.00 92.94 89 ARG A CA 1
ATOM 681 C C . ARG A 1 89 ? -9.435 10.349 8.307 1.00 92.94 89 ARG A C 1
ATOM 683 O O . ARG A 1 89 ? -9.223 10.504 9.503 1.00 92.94 89 ARG A O 1
ATOM 690 N N . GLU A 1 90 ? -10.511 10.832 7.694 1.00 94.88 90 GLU A N 1
ATOM 691 C CA . GLU A 1 90 ? -11.526 11.630 8.387 1.00 94.88 90 GLU A CA 1
ATOM 692 C C . GLU A 1 90 ? -12.585 10.793 9.104 1.00 94.88 90 GLU A C 1
ATOM 694 O O . GLU A 1 90 ? -13.150 11.242 10.102 1.00 94.88 90 GLU A O 1
ATOM 699 N N . LYS A 1 91 ? -12.921 9.619 8.560 1.00 95.31 91 LYS A N 1
ATOM 700 C CA . LYS A 1 91 ? -14.127 8.871 8.938 1.00 95.31 91 LYS A CA 1
ATOM 701 C C . LYS A 1 91 ? -13.852 7.482 9.490 1.00 95.31 91 LYS A C 1
ATOM 703 O O . LYS A 1 91 ? -14.743 6.929 10.129 1.00 95.31 91 LYS A O 1
ATOM 708 N N . LEU A 1 92 ? -12.673 6.906 9.250 1.00 95.00 92 LEU A N 1
ATOM 709 C CA . LEU A 1 92 ? -12.364 5.542 9.673 1.00 95.00 92 LEU A CA 1
ATOM 710 C C . LEU A 1 92 ? -11.412 5.545 10.880 1.00 95.00 92 LEU A C 1
ATOM 712 O O . LEU A 1 92 ? -10.403 6.255 10.878 1.00 95.00 92 LEU A O 1
ATOM 716 N N . PRO A 1 93 ? -11.701 4.739 11.917 1.00 93.75 93 PRO A N 1
ATOM 717 C CA . PRO A 1 93 ? -10.885 4.692 13.124 1.00 93.75 93 PRO A CA 1
ATOM 718 C C . PRO A 1 93 ? -9.482 4.177 12.802 1.00 93.75 93 PRO A C 1
ATOM 720 O O . PRO A 1 93 ? -9.325 3.164 12.113 1.00 93.75 93 PRO A O 1
ATOM 723 N N . GLY A 1 94 ? -8.463 4.891 13.287 1.00 94.19 94 GLY A N 1
ATOM 724 C CA . GLY A 1 94 ? -7.061 4.495 13.158 1.00 94.19 94 GLY A CA 1
ATOM 725 C C . GLY A 1 94 ? -6.608 4.231 11.718 1.00 94.19 94 GLY A C 1
ATOM 726 O O . GLY A 1 94 ? -5.805 3.337 11.495 1.00 94.19 94 GLY A O 1
ATOM 727 N N . PHE A 1 95 ? -7.147 4.934 10.723 1.00 95.94 95 PHE A N 1
ATOM 728 C CA . PHE A 1 95 ? -6.933 4.587 9.319 1.00 95.94 95 PHE A CA 1
ATOM 729 C C . PHE A 1 95 ? -5.452 4.518 8.901 1.00 95.94 95 PHE A C 1
ATOM 731 O O . PHE A 1 95 ? -4.715 5.505 8.982 1.00 95.94 95 PHE A O 1
ATOM 738 N N . VAL A 1 96 ? -5.032 3.361 8.381 1.00 95.81 96 VAL A N 1
ATOM 739 C CA . VAL A 1 96 ? -3.681 3.125 7.856 1.00 95.81 96 VAL A CA 1
ATOM 740 C C . VAL A 1 96 ? -3.733 2.396 6.509 1.00 95.81 96 VAL A C 1
ATOM 742 O O . VAL A 1 96 ? -4.442 1.406 6.364 1.00 95.81 96 VAL A O 1
ATOM 745 N N . PRO A 1 97 ? -2.992 2.835 5.483 1.00 95.62 97 PRO A N 1
ATOM 746 C CA . PRO A 1 97 ? -2.859 2.072 4.259 1.00 95.62 97 PRO A CA 1
ATOM 747 C C . PRO A 1 97 ? -1.832 0.955 4.421 1.00 95.62 97 PRO A C 1
ATOM 749 O O . PRO A 1 97 ? -0.827 1.109 5.116 1.00 95.62 97 PRO A O 1
ATOM 752 N N . PHE A 1 98 ? -2.050 -0.130 3.694 1.00 96.25 98 PHE A N 1
ATOM 753 C CA . PHE A 1 98 ? -1.083 -1.189 3.480 1.00 96.25 98 PHE A CA 1
ATOM 754 C C . PHE A 1 98 ? -0.646 -1.170 2.016 1.00 96.25 98 PHE A C 1
ATOM 756 O O . PHE A 1 98 ? -1.469 -1.312 1.117 1.00 96.25 98 PHE A O 1
ATOM 763 N N . SER A 1 99 ? 0.643 -0.960 1.762 1.00 95.19 99 SER A N 1
ATOM 764 C CA . SER A 1 99 ? 1.205 -0.982 0.409 1.00 95.19 99 SER A CA 1
ATOM 765 C C . SER A 1 99 ? 2.093 -2.197 0.211 1.00 95.19 99 SER A C 1
ATOM 767 O O . SER A 1 99 ? 2.869 -2.533 1.101 1.00 95.19 99 SER A O 1
ATOM 769 N N . TYR A 1 100 ? 2.034 -2.798 -0.973 1.00 95.56 100 TYR A N 1
ATOM 770 C CA . TYR A 1 100 ? 2.770 -4.017 -1.305 1.00 95.56 100 TYR A CA 1
ATOM 771 C C . TYR A 1 100 ? 3.302 -3.990 -2.741 1.00 95.56 100 TYR A C 1
ATOM 773 O O . TYR A 1 100 ? 2.835 -3.222 -3.590 1.00 95.56 100 TYR A O 1
ATOM 781 N N . ASP A 1 101 ? 4.299 -4.836 -3.007 1.00 94.56 101 ASP A N 1
ATOM 782 C CA . ASP A 1 101 ? 4.857 -5.015 -4.343 1.00 94.56 101 ASP A CA 1
ATOM 783 C C . ASP A 1 101 ? 3.994 -5.996 -5.132 1.00 94.56 101 ASP A C 1
ATOM 785 O O . ASP A 1 101 ? 4.191 -7.207 -5.101 1.00 94.56 101 ASP A O 1
ATOM 789 N N . TRP A 1 102 ? 3.033 -5.441 -5.867 1.00 93.06 102 TRP A N 1
ATOM 790 C CA . TRP A 1 102 ? 2.074 -6.166 -6.704 1.00 93.06 102 TRP A CA 1
ATOM 791 C C . TRP A 1 102 ? 2.715 -6.989 -7.834 1.00 93.06 102 TRP A C 1
ATOM 793 O O . TRP A 1 102 ? 1.996 -7.655 -8.578 1.00 93.06 102 TRP A O 1
ATOM 803 N N . ARG A 1 103 ? 4.039 -6.921 -8.014 1.00 92.94 103 ARG A N 1
ATOM 804 C CA . ARG A 1 103 ? 4.780 -7.752 -8.970 1.00 92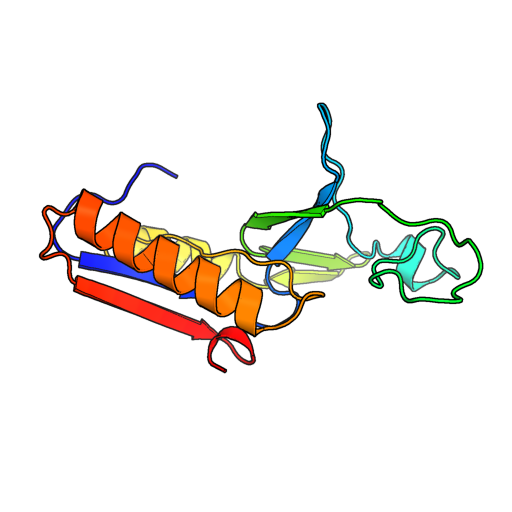.94 103 ARG A CA 1
ATOM 805 C C . ARG A 1 103 ? 5.163 -9.113 -8.398 1.00 92.94 103 ARG A C 1
ATOM 807 O O . ARG A 1 103 ? 5.435 -10.022 -9.178 1.00 92.94 103 ARG A O 1
ATOM 814 N N . LYS A 1 104 ? 5.264 -9.217 -7.071 1.00 92.88 104 LYS A N 1
ATOM 815 C CA . LYS A 1 104 ? 5.731 -10.410 -6.362 1.00 92.88 104 LYS A CA 1
ATOM 816 C C . LYS A 1 104 ? 4.612 -11.423 -6.160 1.00 92.88 104 LYS A C 1
ATOM 818 O O . LYS A 1 104 ? 3.449 -11.162 -6.463 1.00 92.88 104 LYS A O 1
ATOM 823 N N . ASP A 1 105 ? 4.988 -12.589 -5.646 1.00 92.38 105 ASP A N 1
ATOM 824 C CA . ASP A 1 105 ? 4.032 -13.612 -5.251 1.00 92.38 105 ASP A CA 1
ATOM 825 C C . ASP A 1 105 ? 3.081 -13.070 -4.173 1.00 92.38 105 ASP A C 1
ATOM 827 O O . ASP A 1 105 ? 3.499 -12.421 -3.209 1.00 92.38 105 ASP A O 1
ATOM 831 N N . ILE A 1 106 ? 1.786 -13.348 -4.327 1.00 90.81 106 ILE A N 1
ATOM 832 C CA . ILE A 1 106 ? 0.755 -12.866 -3.405 1.00 90.81 106 ILE A CA 1
ATOM 833 C C . ILE A 1 106 ? 0.983 -13.363 -1.972 1.00 90.81 106 ILE A C 1
ATOM 835 O O . ILE A 1 106 ? 0.671 -12.648 -1.024 1.00 90.81 106 ILE A O 1
ATOM 839 N N . ARG A 1 107 ? 1.600 -14.540 -1.796 1.00 94.00 107 ARG A N 1
ATOM 840 C CA . ARG A 1 107 ? 1.903 -15.119 -0.480 1.00 94.00 107 ARG A CA 1
ATOM 841 C C . ARG A 1 107 ? 2.871 -14.251 0.321 1.00 94.00 107 ARG A C 1
ATOM 843 O O . ARG A 1 107 ? 2.718 -14.154 1.534 1.00 94.00 107 ARG A O 1
ATOM 850 N N . GLU A 1 108 ? 3.818 -13.583 -0.342 1.00 94.19 108 GLU A N 1
ATOM 851 C CA . GLU A 1 108 ? 4.718 -12.628 0.320 1.00 94.19 108 GLU A CA 1
ATOM 852 C C . GLU A 1 108 ? 3.937 -11.419 0.847 1.00 94.19 108 GLU A C 1
ATOM 854 O O . GLU A 1 108 ? 4.135 -10.980 1.978 1.00 94.19 108 GLU A O 1
ATOM 859 N N . SER A 1 109 ? 3.003 -10.906 0.042 1.00 94.12 109 SER A N 1
ATOM 860 C CA . SER A 1 109 ? 2.179 -9.753 0.420 1.00 94.12 109 SER A CA 1
ATOM 861 C C . SER A 1 109 ? 1.182 -10.103 1.528 1.00 94.12 109 SER A C 1
ATOM 863 O O . SER A 1 109 ? 0.980 -9.304 2.439 1.00 94.12 109 SER A O 1
ATOM 865 N N . ALA A 1 110 ? 0.600 -11.304 1.487 1.00 94.12 110 ALA A N 1
ATOM 866 C CA . ALA A 1 110 ? -0.273 -11.817 2.537 1.00 94.12 110 ALA A CA 1
ATOM 867 C C . ALA A 1 110 ? 0.483 -12.001 3.862 1.00 94.12 110 ALA A C 1
ATOM 869 O O . ALA A 1 110 ? -0.012 -11.576 4.902 1.00 94.12 110 ALA A O 1
ATOM 870 N N . GLY A 1 111 ? 1.705 -12.548 3.821 1.00 96.06 111 GLY A N 1
ATOM 871 C CA . GLY A 1 111 ? 2.576 -12.652 4.995 1.00 96.06 111 GLY A CA 1
ATOM 872 C C . GLY A 1 111 ? 2.870 -11.286 5.620 1.00 96.06 111 GLY A C 1
ATOM 873 O O . GLY A 1 111 ? 2.621 -11.086 6.805 1.00 96.06 111 GLY A O 1
ATOM 874 N N . ALA A 1 112 ? 3.277 -10.307 4.807 1.00 95.81 112 ALA A N 1
ATOM 875 C CA . ALA A 1 112 ? 3.519 -8.942 5.279 1.00 95.81 112 ALA A CA 1
ATOM 876 C C . ALA A 1 112 ? 2.251 -8.259 5.836 1.00 95.81 112 ALA A C 1
ATOM 878 O O . ALA A 1 112 ? 2.331 -7.454 6.766 1.00 95.81 112 ALA A O 1
ATOM 879 N N . LEU A 1 113 ? 1.067 -8.568 5.291 1.00 96.38 113 LEU A N 1
ATOM 880 C CA . LEU A 1 113 ? -0.202 -8.078 5.831 1.00 96.38 113 LEU A CA 1
ATOM 881 C C . LEU A 1 113 ? -0.504 -8.710 7.195 1.00 96.38 113 LEU A C 1
ATOM 883 O O . LEU A 1 113 ? -0.887 -7.986 8.113 1.00 96.38 113 LEU A O 1
ATOM 887 N N . CYS A 1 114 ? -0.303 -10.022 7.350 1.00 97.44 114 CYS A N 1
ATOM 888 C CA . CYS A 1 114 ? -0.434 -10.714 8.633 1.00 97.44 114 CYS A CA 1
ATOM 889 C C . CYS A 1 114 ? 0.488 -10.101 9.693 1.00 97.44 114 CYS A C 1
ATOM 891 O O . CYS A 1 114 ? 0.004 -9.690 10.746 1.00 97.44 114 CYS A O 1
ATOM 893 N N . GLU A 1 115 ? 1.774 -9.930 9.379 1.00 97.75 115 GLU A N 1
ATOM 894 C CA . GLU A 1 115 ? 2.745 -9.281 10.270 1.00 97.75 115 GLU A CA 1
ATOM 895 C C . GLU A 1 115 ? 2.297 -7.864 10.656 1.00 97.75 115 GLU A C 1
ATOM 897 O O . GLU A 1 115 ? 2.369 -7.464 11.820 1.00 97.75 115 GLU A O 1
ATOM 902 N N . ARG A 1 116 ? 1.766 -7.096 9.695 1.00 96.69 116 ARG A N 1
ATOM 903 C CA . ARG A 1 116 ? 1.272 -5.743 9.966 1.00 96.69 116 ARG A CA 1
ATOM 904 C C . ARG A 1 116 ? 0.042 -5.740 10.876 1.00 96.69 116 ARG A C 1
ATOM 906 O O . ARG A 1 116 ? -0.075 -4.854 11.724 1.00 96.69 116 ARG A O 1
ATOM 913 N N . ILE A 1 117 ? -0.873 -6.692 10.707 1.00 97.12 117 ILE A N 1
ATOM 914 C CA . ILE A 1 117 ? -2.050 -6.859 11.569 1.00 97.12 117 ILE A CA 1
ATOM 915 C C . ILE A 1 117 ? -1.606 -7.210 12.990 1.00 97.12 117 ILE A C 1
ATOM 917 O O . ILE A 1 117 ? -2.046 -6.559 13.936 1.00 97.12 117 ILE A O 1
ATOM 921 N N . GLU A 1 118 ? -0.701 -8.176 13.146 1.00 97.44 118 GLU A N 1
ATOM 922 C CA . GLU A 1 118 ? -0.148 -8.575 14.445 1.00 97.44 118 GLU A CA 1
ATOM 923 C C . GLU A 1 118 ? 0.543 -7.405 15.147 1.00 97.44 118 GLU A C 1
ATOM 925 O O . GLU A 1 118 ? 0.287 -7.147 16.326 1.00 97.44 118 GLU A O 1
ATOM 930 N N . GLN A 1 119 ? 1.343 -6.631 14.408 1.00 96.38 119 GLN A N 1
ATOM 931 C CA . GLN A 1 119 ? 1.977 -5.422 14.922 1.00 96.38 119 GLN A CA 1
ATOM 932 C C . GLN A 1 119 ? 0.933 -4.417 15.431 1.00 96.38 119 GLN A C 1
ATOM 934 O O . GLN A 1 119 ? 1.057 -3.907 16.542 1.00 96.38 119 GLN A O 1
ATOM 939 N N . LEU A 1 120 ? -0.115 -4.144 14.650 1.00 95.81 120 LEU A N 1
ATOM 940 C CA . LEU A 1 120 ? -1.174 -3.212 15.041 1.00 95.81 120 LEU A CA 1
ATOM 941 C C . LEU A 1 120 ? -1.942 -3.692 16.276 1.00 95.81 120 LEU A C 1
ATOM 943 O O . LEU A 1 120 ? -2.295 -2.869 17.125 1.00 95.81 120 LEU A O 1
ATOM 947 N N . VAL A 1 121 ? -2.188 -4.999 16.389 1.00 96.31 121 VAL A N 1
ATOM 948 C CA . VAL A 1 121 ? -2.814 -5.619 17.563 1.00 96.31 121 VAL A CA 1
ATOM 949 C C . VAL A 1 121 ? -1.922 -5.464 18.793 1.00 96.31 121 VAL A C 1
ATOM 951 O O . VAL A 1 121 ? -2.410 -5.043 19.844 1.00 96.31 121 VAL A O 1
ATOM 954 N N . ALA A 1 122 ? -0.620 -5.731 18.665 1.00 95.44 122 ALA A N 1
ATOM 955 C CA . ALA A 1 122 ? 0.356 -5.572 19.740 1.00 95.44 122 ALA A CA 1
ATOM 956 C C . ALA A 1 122 ? 0.484 -4.108 20.200 1.00 95.44 122 ALA A C 1
ATOM 958 O O . ALA A 1 122 ? 0.424 -3.836 21.399 1.00 95.44 122 ALA A O 1
ATOM 959 N N . GLU A 1 123 ? 0.563 -3.157 19.262 1.00 93.56 123 GLU A N 1
ATOM 960 C CA . GLU A 1 123 ? 0.560 -1.709 19.533 1.00 93.56 123 GLU A CA 1
ATOM 961 C C . GLU A 1 123 ? -0.694 -1.259 20.307 1.00 93.56 123 GLU A C 1
ATOM 963 O O . GLU A 1 123 ? -0.648 -0.283 21.052 1.00 93.56 123 GLU A O 1
ATOM 968 N N . GLY A 1 124 ? -1.813 -1.971 20.150 1.00 92.88 124 GLY A N 1
ATOM 969 C CA . GLY A 1 124 ? -3.057 -1.757 20.892 1.00 92.88 124 GLY A CA 1
ATOM 970 C C . GLY A 1 124 ? -3.231 -2.656 22.120 1.00 92.88 124 GLY A C 1
ATOM 971 O O . GLY A 1 124 ? -4.362 -2.963 22.493 1.00 92.88 124 GLY A O 1
ATOM 972 N N . GLY A 1 125 ? -2.143 -3.150 22.720 1.00 92.81 125 GLY A N 1
ATOM 973 C CA . GLY A 1 125 ? -2.193 -3.949 23.950 1.00 92.81 125 GLY A CA 1
ATOM 974 C C . GLY A 1 125 ? -2.775 -5.357 23.773 1.00 92.81 125 GLY A C 1
ATOM 975 O O . GLY A 1 125 ? -3.279 -5.943 24.731 1.00 92.81 125 GLY A O 1
ATOM 976 N N . GLY A 1 126 ? -2.745 -5.898 22.552 1.00 93.81 126 GLY A N 1
ATOM 977 C CA . GLY A 1 126 ? -3.167 -7.266 22.243 1.00 93.81 126 GLY A CA 1
ATOM 978 C C . GLY A 1 126 ? -4.671 -7.457 22.029 1.00 93.81 126 GLY A C 1
ATOM 979 O O . GLY A 1 126 ? -5.114 -8.590 21.864 1.00 93.81 126 GLY A O 1
ATOM 980 N N . LYS A 1 127 ? -5.474 -6.385 22.054 1.00 92.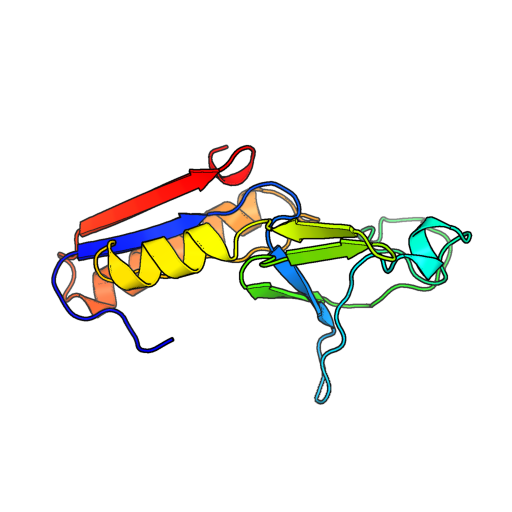56 127 LYS A N 1
ATOM 981 C CA . LYS A 1 127 ? -6.949 -6.466 21.972 1.00 92.56 127 LYS A CA 1
ATOM 982 C C . LYS A 1 127 ? -7.573 -5.590 20.890 1.00 92.56 127 LYS A C 1
ATOM 984 O O . LYS A 1 127 ? -8.794 -5.566 20.758 1.00 92.56 127 LYS A O 1
ATOM 989 N N . ARG A 1 128 ? -6.755 -4.861 20.130 1.00 95.31 128 ARG A N 1
ATOM 990 C CA . ARG A 1 128 ? -7.245 -3.938 19.108 1.00 95.31 128 ARG A CA 1
ATOM 991 C C . ARG A 1 128 ? -8.008 -4.684 18.017 1.00 95.31 128 ARG A C 1
ATOM 993 O O . ARG A 1 128 ? -7.498 -5.633 17.426 1.00 95.31 128 ARG A O 1
ATOM 1000 N N . LYS A 1 129 ? -9.211 -4.207 17.711 1.00 96.75 129 LYS A N 1
ATOM 1001 C CA . LYS A 1 129 ? -10.006 -4.660 16.573 1.00 96.75 129 LYS A CA 1
ATOM 1002 C C . LYS A 1 129 ? -9.401 -4.116 15.280 1.00 96.75 129 LYS A C 1
ATOM 1004 O O . LYS A 1 129 ? -9.180 -2.913 15.152 1.00 96.75 129 LYS A O 1
ATOM 1009 N N . VAL A 1 130 ? -9.172 -4.996 14.311 1.00 97.50 130 VAL A N 1
ATOM 1010 C CA . VAL A 1 130 ? -8.635 -4.634 12.996 1.00 97.50 130 VAL A CA 1
ATOM 1011 C C . VAL A 1 130 ? -9.712 -4.836 11.936 1.00 97.50 130 VAL A C 1
ATOM 1013 O O . VAL A 1 130 ? -10.163 -5.957 11.717 1.00 97.50 130 VAL A O 1
ATOM 1016 N N . ASN A 1 131 ? -10.120 -3.757 11.269 1.00 97.62 131 ASN A N 1
ATOM 1017 C CA . ASN A 1 131 ? -10.972 -3.820 10.083 1.00 97.62 131 ASN A CA 1
ATOM 1018 C C . ASN A 1 131 ? -10.108 -3.789 8.826 1.00 97.62 131 ASN A C 1
ATOM 1020 O O . ASN A 1 131 ? -9.153 -3.015 8.747 1.00 97.62 131 ASN A O 1
ATOM 1024 N N . ILE A 1 132 ? -10.487 -4.566 7.816 1.00 96.75 132 ILE A N 1
ATOM 1025 C CA . ILE A 1 132 ? -9.817 -4.576 6.516 1.00 96.75 132 ILE A CA 1
ATOM 1026 C C . ILE A 1 132 ? -10.791 -4.038 5.475 1.00 96.75 132 ILE A C 1
ATOM 1028 O O . ILE A 1 132 ? -11.887 -4.567 5.302 1.00 96.75 132 ILE A O 1
ATOM 1032 N N . VAL A 1 133 ? -10.376 -2.989 4.771 1.00 96.19 133 VAL A N 1
ATOM 1033 C CA . VAL A 1 133 ? -11.042 -2.500 3.566 1.00 96.19 133 VAL A CA 1
ATOM 1034 C C . VAL A 1 133 ? -10.172 -2.879 2.384 1.00 96.19 133 VAL A C 1
ATOM 1036 O O . VAL A 1 133 ? -9.104 -2.307 2.182 1.00 96.19 133 VAL A O 1
ATOM 1039 N N . ALA A 1 134 ? -10.624 -3.856 1.613 1.00 95.12 134 ALA A N 1
ATOM 1040 C CA . ALA A 1 134 ? -9.901 -4.367 0.462 1.00 95.12 134 ALA A CA 1
ATOM 1041 C C . ALA A 1 134 ? -10.570 -3.938 -0.848 1.00 95.12 134 ALA A C 1
ATOM 1043 O O . ALA A 1 134 ? -11.797 -3.912 -0.950 1.00 95.12 134 ALA A O 1
ATOM 1044 N N . HIS A 1 135 ? -9.766 -3.633 -1.867 1.00 93.12 135 HIS A N 1
ATOM 1045 C CA . HIS A 1 135 ? -10.256 -3.335 -3.213 1.00 93.12 135 HIS A CA 1
ATOM 1046 C C . HIS A 1 135 ? -9.711 -4.336 -4.239 1.00 93.12 135 HIS A C 1
ATOM 1048 O O . HIS A 1 135 ? -8.499 -4.498 -4.369 1.00 93.12 135 HIS A O 1
ATOM 1054 N N . SER A 1 136 ? -10.595 -4.951 -5.036 1.00 89.25 136 SER A N 1
ATOM 1055 C CA . SER A 1 136 ? -10.230 -5.838 -6.155 1.00 89.25 136 SER A CA 1
ATOM 1056 C C . SER A 1 136 ? -9.261 -6.956 -5.717 1.00 89.25 136 SER A C 1
ATOM 1058 O O . SER A 1 136 ? -9.546 -7.643 -4.741 1.00 89.25 136 SER A O 1
ATOM 1060 N N . MET A 1 137 ? -8.115 -7.136 -6.390 1.00 83.19 137 MET A N 1
ATOM 1061 C CA . MET A 1 137 ? -7.080 -8.118 -6.016 1.00 83.19 137 MET A CA 1
ATOM 1062 C C . MET A 1 137 ? -6.573 -7.958 -4.575 1.00 83.19 137 MET A C 1
ATOM 1064 O O . MET A 1 137 ? -6.081 -8.916 -4.008 1.00 83.19 137 MET A O 1
ATOM 1068 N N . GLY A 1 138 ? -6.721 -6.785 -3.952 1.00 76.81 138 GLY A N 1
ATOM 1069 C CA . GLY A 1 138 ? -6.374 -6.608 -2.541 1.00 76.81 138 GLY A CA 1
ATOM 1070 C C . GLY A 1 138 ? -7.260 -7.408 -1.578 1.00 76.81 138 GLY A C 1
ATOM 1071 O O . GLY A 1 138 ? -6.960 -7.449 -0.391 1.00 76.81 138 GLY A O 1
ATOM 1072 N N . GLY A 1 139 ? -8.366 -7.990 -2.057 1.00 76.56 139 GLY A N 1
ATOM 1073 C CA . GLY A 1 139 ? -9.248 -8.869 -1.281 1.00 76.56 139 GLY A CA 1
ATOM 1074 C C . GLY A 1 139 ? -9.099 -10.361 -1.592 1.00 76.56 139 GLY A C 1
ATOM 1075 O O . GLY A 1 139 ? -9.884 -11.143 -1.059 1.00 76.56 139 GLY A O 1
ATOM 1076 N N . TRP A 1 140 ? -8.161 -10.732 -2.469 1.00 71.81 140 TRP A N 1
ATOM 1077 C CA . TRP A 1 140 ? -7.798 -12.117 -2.793 1.00 71.81 140 TRP A CA 1
ATOM 1078 C C . TRP A 1 140 ? -6.572 -12.547 -1.992 1.00 71.81 140 TRP A C 1
ATOM 1080 O O . TRP A 1 140 ? -6.558 -13.719 -1.560 1.00 71.81 140 TRP A O 1
#

pLDDT: mean 88.4, std 9.25, range [60.38, 97.75]

InterPro domains:
  IPR029058 Alpha/Beta hydrolase fold [G3DSA:3.40.50.1820] (78-140)
  IPR029058 Alpha/Beta hydrolase fold [SSF53474] (2-140)

Foldseek 3Di:
DPFFDDQEAEEEQEAQVFWWKWADDPDTDTPDQAQVCVVDVHQADPADDDPPDDDGHHSPDIDTDFTDQWDDHDPDIDGDCVVVLVCCVVPPHRYDYDTGDSNDDVVVSVVVVVVVVCVSCVVNVNRHHYHYDYDHNSVD